Protein AF-A0A959IX48-F1 (afdb_monomer_lite)

Sequence (106 aa):
MAMDLEQIRNHYSKMDDSKLERIAKFEIASLQLEVKPIVIAEIQKRGLDENLLTGIEAQTKELSEEEVYELRDKVKGLDCPKCGKSNMGLVGGIIRKVRSYLIITQ

Secondary structure (DSSP, 8-state):
----HHHHHHHHHTS-HHHHHHIIIIIGGGS-TTTHHHHHHHHHHTT--THHHHHHHHHHSPPPHHHHHHHHHHHHTSPPTTT-----------------------

Structure (mmCIF, N/CA/C/O backbone):
data_AF-A0A959IX48-F1
#
_entry.id   AF-A0A959IX48-F1
#
loop_
_atom_site.group_PDB
_atom_site.id
_atom_site.type_symbol
_atom_site.label_atom_id
_atom_site.label_alt_id
_atom_site.label_comp_id
_atom_site.label_asym_id
_atom_site.label_entity_id
_atom_site.label_seq_id
_atom_site.pdbx_PDB_ins_code
_atom_site.Cartn_x
_atom_site.Cartn_y
_atom_site.Cartn_z
_atom_site.occupancy
_atom_site.B_iso_or_equiv
_atom_site.auth_seq_id
_atom_site.auth_comp_id
_atom_site.auth_asym_id
_atom_site.auth_atom_id
_atom_site.pdbx_PDB_model_num
ATOM 1 N N . MET A 1 1 ? 26.892 -5.245 0.585 1.00 41.88 1 MET A N 1
ATOM 2 C CA . MET A 1 1 ? 26.717 -5.807 -0.770 1.00 41.88 1 MET A CA 1
ATOM 3 C C . MET A 1 1 ? 25.953 -4.773 -1.573 1.00 41.88 1 MET A C 1
ATOM 5 O O . MET A 1 1 ? 24.768 -4.608 -1.325 1.00 41.88 1 MET A O 1
ATOM 9 N N . ALA A 1 2 ? 26.637 -4.002 -2.420 1.00 50.88 2 ALA A N 1
ATOM 10 C CA . ALA A 1 2 ? 25.971 -3.082 -3.335 1.00 50.88 2 ALA A CA 1
ATOM 11 C C . ALA A 1 2 ? 25.279 -3.943 -4.395 1.00 50.88 2 ALA A C 1
ATOM 13 O O . ALA A 1 2 ? 25.955 -4.579 -5.202 1.00 50.88 2 ALA A O 1
ATOM 14 N N . MET A 1 3 ? 23.954 -4.077 -4.312 1.00 57.75 3 MET A N 1
ATOM 15 C CA . MET A 1 3 ? 23.210 -4.641 -5.431 1.00 57.75 3 MET A CA 1
ATOM 16 C C . MET A 1 3 ? 23.390 -3.692 -6.608 1.00 57.75 3 MET A C 1
ATOM 18 O O . MET A 1 3 ? 23.157 -2.492 -6.494 1.00 57.75 3 MET A O 1
ATOM 22 N N . ASP A 1 4 ? 23.849 -4.250 -7.715 1.00 75.75 4 ASP A N 1
ATOM 23 C CA . ASP A 1 4 ? 24.078 -3.535 -8.953 1.00 75.75 4 ASP A CA 1
ATOM 24 C C . ASP A 1 4 ? 22.736 -2.987 -9.474 1.00 75.75 4 ASP A C 1
ATOM 26 O O . ASP A 1 4 ? 21.844 -3.742 -9.874 1.00 75.75 4 ASP A O 1
ATOM 30 N N . LEU A 1 5 ? 22.551 -1.665 -9.388 1.00 72.94 5 LEU A N 1
ATOM 31 C CA . LEU A 1 5 ? 21.313 -0.987 -9.793 1.00 72.94 5 LEU A CA 1
ATOM 32 C C . LEU A 1 5 ? 20.971 -1.264 -11.268 1.00 72.94 5 LEU A C 1
ATOM 34 O O . LEU A 1 5 ? 19.797 -1.226 -11.646 1.00 72.94 5 LEU A O 1
ATOM 38 N N . GLU A 1 6 ? 21.965 -1.598 -12.097 1.00 74.12 6 GLU A N 1
ATOM 39 C CA . GLU A 1 6 ? 21.755 -1.955 -13.500 1.00 74.12 6 GLU A CA 1
ATOM 40 C C . GLU A 1 6 ? 21.084 -3.324 -13.641 1.00 74.12 6 GLU A C 1
ATOM 42 O O . GLU A 1 6 ? 20.150 -3.468 -14.437 1.00 74.12 6 GLU A O 1
ATOM 47 N N . GLN A 1 7 ? 21.466 -4.315 -12.827 1.00 77.00 7 GLN A N 1
ATOM 48 C CA . GLN A 1 7 ? 20.758 -5.601 -12.781 1.00 77.00 7 GLN A CA 1
ATOM 49 C C . GLN A 1 7 ? 19.301 -5.438 -12.344 1.00 77.00 7 GLN A C 1
ATOM 51 O O . GLN A 1 7 ? 18.405 -6.037 -12.944 1.00 77.00 7 GLN A O 1
ATOM 56 N N . ILE A 1 8 ? 19.054 -4.589 -11.344 1.00 79.19 8 ILE A N 1
ATOM 57 C CA . ILE A 1 8 ? 17.703 -4.282 -10.864 1.00 79.19 8 ILE A CA 1
ATOM 58 C C . ILE A 1 8 ? 16.873 -3.653 -11.989 1.00 79.19 8 ILE A C 1
ATOM 60 O O . ILE A 1 8 ? 15.760 -4.099 -12.274 1.00 79.19 8 ILE A O 1
ATOM 64 N N . ARG A 1 9 ? 17.433 -2.667 -12.694 1.00 78.88 9 ARG A N 1
ATOM 65 C CA . ARG A 1 9 ? 16.781 -2.024 -13.840 1.00 78.88 9 ARG A CA 1
ATOM 66 C C . ARG A 1 9 ? 16.474 -3.012 -14.964 1.00 78.88 9 ARG A C 1
ATOM 68 O O . ARG A 1 9 ? 15.383 -2.977 -15.524 1.00 78.88 9 ARG A O 1
ATOM 75 N N . ASN A 1 10 ? 17.403 -3.911 -15.282 1.00 80.31 10 ASN A N 1
ATOM 76 C CA . ASN A 1 10 ? 17.209 -4.922 -16.323 1.00 80.31 10 ASN A CA 1
ATOM 77 C C . ASN A 1 10 ? 16.115 -5.933 -15.936 1.00 80.31 10 ASN A C 1
ATOM 79 O O . ASN A 1 10 ? 15.308 -6.334 -16.774 1.00 80.31 10 ASN A O 1
ATOM 83 N N . HIS A 1 11 ? 16.042 -6.297 -14.655 1.00 83.69 11 HIS A N 1
ATOM 84 C CA . HIS A 1 11 ? 14.990 -7.162 -14.133 1.00 83.69 11 HIS A CA 1
ATOM 85 C C . HIS A 1 11 ? 13.599 -6.524 -14.273 1.00 83.69 11 HIS A C 1
ATOM 87 O O . HIS A 1 11 ? 12.693 -7.163 -14.807 1.00 83.69 11 HIS A O 1
ATOM 93 N N . TYR A 1 12 ? 13.432 -5.258 -13.873 1.00 78.81 12 TYR A N 1
ATOM 94 C CA . TYR A 1 12 ? 12.156 -4.546 -14.031 1.00 78.81 12 TYR A CA 1
ATOM 95 C C . TYR A 1 12 ? 11.812 -4.253 -15.498 1.00 78.81 12 TYR A C 1
ATOM 97 O O . TYR A 1 12 ? 10.656 -4.375 -15.888 1.00 78.81 12 TYR A O 1
ATOM 105 N N . SER A 1 13 ? 12.807 -3.973 -16.343 1.00 77.88 13 SER A N 1
ATOM 106 C CA . SER A 1 13 ? 12.613 -3.774 -17.787 1.00 77.88 13 SER A CA 1
ATOM 107 C C . SER A 1 13 ? 12.051 -5.022 -18.484 1.00 77.88 13 SER A C 1
ATOM 109 O O . SER A 1 13 ? 11.211 -4.927 -19.374 1.00 77.88 13 SER A O 1
ATOM 111 N N . LYS A 1 14 ? 12.445 -6.219 -18.040 1.00 83.56 14 LYS A N 1
ATOM 112 C CA . LYS A 1 14 ? 11.930 -7.496 -18.567 1.00 83.56 14 LYS A CA 1
ATOM 113 C C . LYS A 1 14 ? 10.627 -7.956 -17.910 1.00 83.56 14 LYS A C 1
ATOM 115 O O . LYS A 1 14 ? 10.106 -9.012 -18.265 1.00 83.56 14 LYS A O 1
ATOM 120 N N . MET A 1 15 ? 10.134 -7.218 -16.920 1.00 84.81 15 MET A N 1
ATOM 121 C CA . MET A 1 15 ? 8.926 -7.566 -16.190 1.00 84.81 15 MET A CA 1
ATOM 122 C C . MET A 1 15 ? 7.678 -7.143 -16.968 1.00 84.81 15 MET A C 1
ATOM 124 O O . MET A 1 15 ? 7.672 -6.113 -17.637 1.00 84.81 15 MET A O 1
ATOM 128 N N . ASP A 1 16 ? 6.631 -7.956 -16.867 1.00 86.06 16 ASP A N 1
ATOM 129 C CA . ASP A 1 16 ? 5.332 -7.709 -17.490 1.00 86.06 16 ASP A CA 1
ATOM 130 C C . ASP A 1 16 ? 4.593 -6.542 -16.818 1.00 86.06 16 ASP A C 1
ATOM 132 O O . ASP A 1 16 ? 4.749 -6.319 -15.610 1.00 86.06 16 ASP A O 1
ATOM 136 N N . ASP A 1 17 ? 3.760 -5.833 -17.573 1.00 83.38 17 ASP A N 1
ATOM 137 C CA . ASP A 1 17 ? 3.090 -4.613 -17.117 1.00 83.38 17 ASP A CA 1
ATOM 138 C C . ASP A 1 17 ? 2.201 -4.874 -15.896 1.00 83.38 17 ASP A C 1
ATOM 140 O O . ASP A 1 17 ? 2.308 -4.175 -14.889 1.00 83.38 17 ASP A O 1
ATOM 144 N N . SER A 1 18 ? 1.437 -5.974 -15.896 1.00 82.31 18 SER A N 1
ATOM 145 C CA . SER A 1 18 ? 0.582 -6.343 -14.756 1.00 82.31 18 SER A CA 1
ATOM 146 C C . SER A 1 18 ? 1.371 -6.635 -13.475 1.00 82.31 18 SER A C 1
ATOM 148 O O . SER A 1 18 ? 0.872 -6.443 -12.362 1.00 82.31 18 SER A O 1
ATOM 150 N N . LYS A 1 19 ? 2.615 -7.118 -13.598 1.00 83.75 19 LYS A N 1
ATOM 151 C CA . LYS A 1 19 ? 3.495 -7.319 -12.437 1.00 83.75 19 LYS A CA 1
ATOM 152 C C . LYS A 1 19 ? 4.050 -5.987 -11.945 1.00 83.75 19 LYS A C 1
ATOM 154 O O . LYS A 1 19 ? 4.097 -5.780 -10.736 1.00 83.75 19 LYS A O 1
ATOM 159 N N . LEU A 1 20 ? 4.414 -5.088 -12.856 1.00 84.38 20 LEU A N 1
ATOM 160 C CA . LEU A 1 20 ? 4.883 -3.747 -12.517 1.00 84.38 20 LEU A CA 1
ATOM 161 C C . LEU A 1 20 ? 3.796 -2.954 -11.770 1.00 84.38 20 LEU A C 1
ATOM 163 O O . LEU A 1 20 ? 4.062 -2.377 -10.717 1.00 84.38 20 LEU A O 1
ATOM 167 N N . GLU A 1 21 ? 2.551 -3.021 -12.248 1.00 82.69 21 GLU A N 1
ATOM 168 C CA . GLU A 1 21 ? 1.388 -2.428 -11.583 1.00 82.69 21 GLU A CA 1
ATOM 169 C C . GLU A 1 21 ? 1.163 -2.995 -10.180 1.00 82.69 21 GLU A C 1
ATOM 171 O O . GLU A 1 21 ? 0.865 -2.262 -9.237 1.00 82.69 21 GLU A O 1
ATOM 176 N N . ARG A 1 22 ? 1.304 -4.315 -10.018 1.00 84.19 22 ARG A N 1
ATOM 177 C CA . ARG A 1 22 ? 1.155 -4.962 -8.712 1.00 84.19 22 ARG A CA 1
ATOM 178 C C . ARG A 1 22 ? 2.210 -4.463 -7.725 1.00 84.19 22 ARG A C 1
ATOM 180 O O . ARG A 1 22 ? 1.876 -4.173 -6.577 1.00 84.19 22 ARG A O 1
ATOM 187 N N . ILE A 1 23 ? 3.452 -4.324 -8.178 1.00 84.00 23 ILE A N 1
ATOM 188 C CA . ILE A 1 23 ? 4.549 -3.817 -7.351 1.00 84.00 23 ILE A CA 1
ATOM 189 C C . ILE A 1 23 ? 4.285 -2.362 -6.956 1.00 84.00 23 ILE A C 1
ATOM 191 O O . ILE A 1 23 ? 4.394 -2.026 -5.777 1.00 84.00 23 ILE A O 1
ATOM 195 N N . ALA A 1 24 ? 3.849 -1.528 -7.902 1.00 81.94 24 ALA A N 1
ATOM 196 C CA . ALA A 1 24 ? 3.454 -0.144 -7.645 1.00 81.94 24 ALA A CA 1
ATOM 197 C C . ALA A 1 24 ? 2.326 -0.026 -6.604 1.00 81.94 24 ALA A C 1
ATOM 199 O O . ALA A 1 24 ? 2.382 0.824 -5.717 1.00 81.94 24 ALA A O 1
ATOM 200 N N . LYS A 1 25 ? 1.316 -0.903 -6.680 1.00 81.81 25 LYS A N 1
ATOM 201 C CA . LYS A 1 25 ? 0.135 -0.865 -5.801 1.00 81.81 25 LYS A CA 1
ATOM 202 C C . L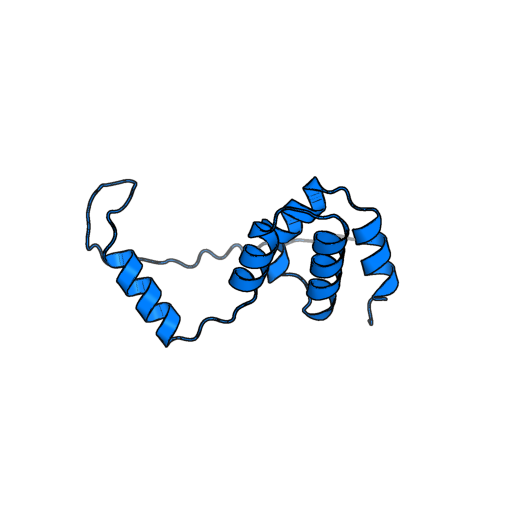YS A 1 25 ? 0.386 -1.392 -4.389 1.00 81.81 25 LYS A C 1
ATOM 204 O O . LYS A 1 25 ? -0.244 -0.892 -3.466 1.00 81.81 25 LYS A O 1
ATOM 209 N N . PHE A 1 26 ? 1.235 -2.408 -4.217 1.00 80.06 26 PHE A N 1
ATOM 210 C CA . PHE A 1 26 ? 1.298 -3.154 -2.949 1.00 80.06 26 PHE A CA 1
ATOM 211 C C . PHE A 1 26 ? 2.691 -3.278 -2.329 1.00 80.06 26 PHE A C 1
ATOM 213 O O . PHE A 1 26 ? 2.793 -3.502 -1.125 1.00 80.06 26 PHE A O 1
ATOM 220 N N . GLU A 1 27 ? 3.760 -3.190 -3.121 1.00 79.88 27 GLU A N 1
ATOM 221 C CA . GLU A 1 27 ? 5.109 -3.571 -2.672 1.00 79.88 27 GLU A CA 1
ATOM 222 C C . GLU A 1 27 ? 6.094 -2.392 -2.680 1.00 79.88 27 GLU A C 1
ATOM 224 O O . GLU A 1 27 ? 7.155 -2.472 -2.059 1.00 79.88 27 GLU A O 1
ATOM 229 N N . ILE A 1 28 ? 5.726 -1.262 -3.296 1.00 80.62 28 ILE A N 1
ATOM 230 C CA . ILE A 1 28 ? 6.584 -0.080 -3.450 1.00 80.62 28 ILE A CA 1
ATOM 231 C C . ILE A 1 28 ? 7.085 0.481 -2.111 1.00 80.62 28 ILE A C 1
ATOM 233 O O . ILE A 1 28 ? 8.234 0.907 -2.012 1.00 80.62 28 ILE A O 1
ATOM 237 N N . ALA A 1 29 ? 6.264 0.430 -1.057 1.00 76.38 29 ALA A N 1
ATOM 238 C CA . ALA A 1 29 ? 6.641 0.906 0.272 1.00 76.38 29 ALA A CA 1
ATOM 239 C C . ALA A 1 29 ? 7.797 0.091 0.880 1.00 76.38 29 ALA A C 1
ATOM 241 O O . ALA A 1 29 ? 8.624 0.647 1.599 1.00 76.38 29 ALA A O 1
ATOM 242 N N . SER A 1 30 ? 7.872 -1.204 0.551 1.00 79.31 30 SER A N 1
ATOM 243 C CA . SER A 1 30 ? 8.877 -2.146 1.062 1.00 79.31 30 SER A CA 1
ATOM 244 C C . SER A 1 30 ? 10.159 -2.190 0.223 1.00 79.31 30 SER A C 1
ATOM 246 O O . SER A 1 30 ? 11.150 -2.781 0.652 1.00 79.31 30 SER A O 1
ATOM 248 N N . LEU A 1 31 ? 10.164 -1.577 -0.966 1.00 81.94 31 LEU A N 1
ATOM 249 C CA . LEU A 1 31 ? 11.361 -1.457 -1.795 1.00 81.94 31 LEU A CA 1
ATOM 250 C C . LEU A 1 31 ? 12.365 -0.470 -1.187 1.00 81.94 31 LEU A C 1
ATOM 252 O O . LEU A 1 31 ? 11.996 0.529 -0.565 1.00 81.94 31 LEU A O 1
ATOM 256 N N . GLN A 1 32 ? 13.652 -0.718 -1.438 1.00 79.31 32 GLN A N 1
ATOM 257 C CA . GLN A 1 32 ? 14.717 0.228 -1.104 1.00 79.31 32 GLN A CA 1
ATOM 258 C C . GLN A 1 32 ? 14.484 1.572 -1.805 1.00 79.31 32 GLN A C 1
ATOM 260 O O . GLN A 1 32 ? 14.077 1.602 -2.968 1.00 79.31 32 GLN A O 1
ATOM 265 N N . LEU A 1 33 ? 14.793 2.679 -1.119 1.00 77.56 33 LEU A N 1
ATOM 266 C CA . LEU A 1 33 ? 14.636 4.049 -1.633 1.00 77.56 33 LEU A CA 1
ATOM 267 C C . LEU A 1 33 ? 15.288 4.249 -3.010 1.00 77.56 33 LEU A C 1
ATOM 269 O O . LEU A 1 33 ? 14.713 4.920 -3.856 1.00 77.56 33 LEU A O 1
ATOM 273 N N . GLU A 1 34 ? 16.431 3.606 -3.259 1.00 78.50 34 GLU A N 1
ATOM 274 C CA . GLU A 1 34 ? 17.171 3.673 -4.529 1.00 78.50 34 GLU A CA 1
ATOM 275 C C . GLU A 1 34 ? 16.467 2.942 -5.687 1.00 78.50 34 GLU A C 1
ATOM 277 O O . GLU A 1 34 ? 16.666 3.271 -6.853 1.00 78.50 34 GLU A O 1
ATOM 282 N N . VAL A 1 35 ? 15.607 1.966 -5.380 1.00 81.44 35 VAL A N 1
ATOM 283 C CA . VAL A 1 35 ? 14.893 1.144 -6.371 1.00 81.44 35 VAL A CA 1
ATOM 284 C C . VAL A 1 35 ? 13.552 1.765 -6.763 1.00 81.44 35 VAL A C 1
ATOM 286 O O . VAL A 1 35 ? 13.118 1.623 -7.906 1.00 81.44 35 VAL A O 1
ATOM 289 N N . LYS A 1 36 ? 12.910 2.507 -5.852 1.00 83.06 36 LYS A N 1
ATOM 290 C CA . LYS A 1 36 ? 11.656 3.237 -6.114 1.00 83.06 36 LYS A CA 1
ATOM 291 C C . LYS A 1 36 ? 11.704 4.112 -7.381 1.00 83.06 36 LYS A C 1
ATOM 293 O O . LYS A 1 36 ? 10.810 3.951 -8.212 1.00 83.06 36 LYS A O 1
ATOM 298 N N . PRO A 1 37 ? 12.722 4.971 -7.609 1.00 83.12 37 PRO A N 1
ATOM 299 C CA . PRO A 1 37 ? 12.782 5.796 -8.817 1.00 83.12 37 PRO A CA 1
ATOM 300 C C . PRO A 1 37 ? 12.948 4.971 -10.100 1.00 83.12 37 PRO A C 1
ATOM 302 O O . PRO A 1 37 ? 12.456 5.384 -11.145 1.00 83.12 37 PRO A O 1
ATOM 305 N N . ILE A 1 38 ? 13.580 3.793 -10.034 1.00 85.31 38 ILE A N 1
ATOM 306 C CA . ILE A 1 38 ? 13.721 2.890 -11.189 1.00 85.31 38 ILE A CA 1
ATOM 307 C C . ILE A 1 38 ? 12.347 2.367 -11.615 1.00 85.31 38 ILE A C 1
ATOM 309 O O . ILE A 1 38 ? 12.027 2.358 -12.802 1.00 85.31 38 ILE A O 1
ATOM 313 N N . VAL A 1 39 ? 11.522 1.967 -10.645 1.00 83.69 39 VAL A N 1
ATOM 314 C CA . VAL A 1 39 ? 10.161 1.479 -10.900 1.00 83.69 39 VAL A CA 1
ATOM 315 C C . VAL A 1 39 ? 9.267 2.608 -11.417 1.00 83.69 39 VAL A C 1
ATOM 317 O O . VAL A 1 39 ? 8.569 2.413 -12.407 1.00 83.69 39 VAL A O 1
ATOM 320 N N . ILE A 1 40 ? 9.336 3.803 -10.817 1.00 84.00 40 ILE A N 1
ATOM 321 C CA . ILE A 1 40 ? 8.585 4.986 -11.276 1.00 84.00 40 ILE A CA 1
ATOM 322 C C . ILE A 1 40 ? 8.945 5.333 -12.727 1.00 84.00 40 ILE A C 1
ATOM 324 O O . ILE A 1 40 ? 8.052 5.532 -13.550 1.00 84.00 40 ILE A O 1
ATOM 328 N N . ALA A 1 41 ? 10.239 5.349 -13.060 1.00 85.06 41 ALA A N 1
ATOM 329 C CA . ALA A 1 41 ? 10.703 5.642 -14.412 1.00 85.06 41 ALA A CA 1
ATOM 330 C C . ALA A 1 41 ? 10.210 4.606 -15.435 1.00 85.06 41 ALA A C 1
ATOM 332 O O . ALA A 1 41 ? 9.840 4.978 -16.546 1.00 85.06 41 ALA A O 1
ATOM 333 N N . GLU A 1 42 ? 10.166 3.318 -15.077 1.00 83.44 42 GLU A N 1
ATOM 334 C CA . GLU A 1 42 ? 9.620 2.276 -15.957 1.00 83.44 42 GLU A CA 1
A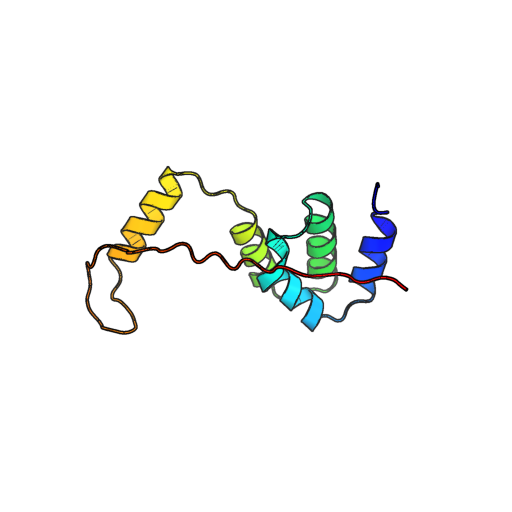TOM 335 C C . GLU A 1 42 ? 8.096 2.396 -16.130 1.00 83.44 42 GLU A C 1
ATOM 337 O O . GLU A 1 42 ? 7.609 2.237 -17.247 1.00 83.44 42 GLU A O 1
ATOM 342 N N . ILE A 1 43 ? 7.349 2.754 -15.078 1.00 83.94 43 ILE A N 1
ATOM 343 C CA . ILE A 1 43 ? 5.895 2.996 -15.149 1.00 83.94 43 ILE A CA 1
ATOM 344 C C . ILE A 1 43 ? 5.582 4.171 -16.078 1.00 83.94 43 ILE A C 1
ATOM 346 O O . ILE A 1 43 ? 4.742 4.050 -16.971 1.00 83.94 43 ILE A O 1
ATOM 350 N N . GLN A 1 44 ? 6.307 5.282 -15.918 1.00 83.69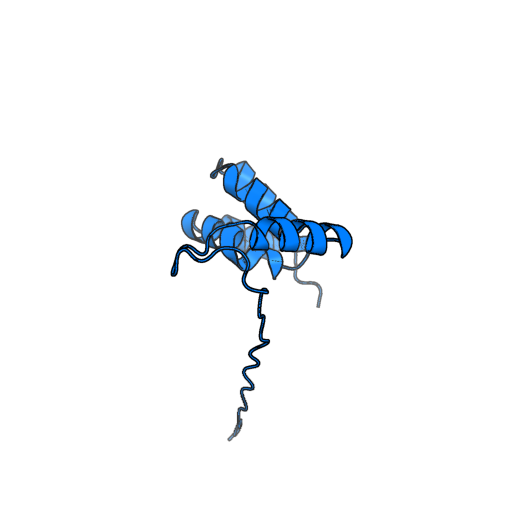 44 GLN A N 1
ATOM 351 C CA . GLN A 1 44 ? 6.165 6.466 -16.768 1.00 83.69 44 GLN A CA 1
ATOM 352 C C . GLN A 1 44 ? 6.559 6.178 -18.218 1.00 83.69 44 GLN A C 1
ATOM 354 O O . GLN A 1 44 ? 5.850 6.566 -19.143 1.00 83.69 44 GLN A O 1
ATOM 359 N N . LYS A 1 45 ? 7.664 5.454 -18.433 1.00 85.00 45 LYS A N 1
ATOM 360 C CA . LYS A 1 45 ? 8.154 5.102 -19.772 1.00 85.00 45 LYS A CA 1
ATOM 361 C C . LYS A 1 45 ? 7.156 4.252 -20.559 1.00 85.00 45 LYS A C 1
ATOM 363 O O . LYS A 1 45 ? 7.106 4.361 -21.781 1.00 85.00 45 LYS A O 1
ATOM 368 N N . ARG A 1 46 ? 6.387 3.403 -19.875 1.00 81.56 46 ARG A N 1
ATOM 369 C CA . ARG A 1 46 ? 5.373 2.536 -20.492 1.00 81.56 46 ARG A CA 1
ATOM 370 C C . ARG A 1 46 ? 3.987 3.173 -20.577 1.00 81.56 46 ARG A C 1
ATOM 372 O O . ARG A 1 46 ? 3.096 2.562 -21.153 1.00 81.56 46 ARG A O 1
ATOM 379 N N . GLY A 1 47 ? 3.808 4.381 -20.039 1.00 80.75 47 GLY A N 1
ATOM 380 C CA . GLY A 1 47 ? 2.515 5.068 -20.033 1.00 80.75 47 GLY A CA 1
ATOM 381 C C . GLY A 1 47 ? 1.444 4.313 -19.243 1.00 80.75 47 GLY A C 1
ATOM 382 O O . GLY A 1 47 ? 0.285 4.294 -19.649 1.00 80.75 47 GLY A O 1
ATOM 383 N N . LEU A 1 48 ? 1.841 3.642 -18.157 1.00 79.56 48 LEU A N 1
ATOM 384 C CA . LEU A 1 48 ? 0.906 2.958 -17.265 1.00 79.56 48 LEU A CA 1
ATOM 385 C C . LEU A 1 48 ? 0.064 3.973 -16.476 1.00 79.56 48 LEU A C 1
ATOM 387 O O . LEU A 1 48 ? 0.396 5.153 -16.400 1.00 79.56 48 LEU A O 1
ATOM 391 N N . ASP A 1 49 ? -1.033 3.487 -15.896 1.00 79.69 49 ASP A N 1
ATOM 392 C CA . ASP A 1 49 ? -2.070 4.298 -15.256 1.00 79.69 49 ASP A CA 1
ATOM 393 C C . ASP A 1 49 ? -1.518 5.348 -14.270 1.00 79.69 49 ASP A C 1
ATOM 395 O O . ASP A 1 49 ? -0.753 5.035 -13.355 1.00 79.69 49 ASP A O 1
ATOM 399 N N . GLU A 1 50 ? -1.936 6.604 -14.438 1.00 76.50 50 GLU A N 1
ATOM 400 C CA . GLU A 1 50 ? -1.430 7.738 -13.654 1.00 76.50 50 GLU A CA 1
ATOM 401 C C . GLU A 1 50 ? -1.776 7.626 -12.161 1.00 76.50 50 GLU A C 1
ATOM 403 O O . GLU A 1 50 ? -1.022 8.118 -11.316 1.00 76.50 50 GLU A O 1
ATOM 408 N N . ASN A 1 51 ? -2.845 6.903 -11.797 1.00 79.69 51 ASN A N 1
ATOM 409 C CA . ASN A 1 51 ? -3.191 6.693 -10.389 1.00 79.69 51 ASN A CA 1
ATOM 410 C C . ASN A 1 51 ? -2.150 5.827 -9.665 1.00 79.69 51 ASN A C 1
ATOM 412 O O . ASN A 1 51 ? -2.072 5.859 -8.434 1.00 79.69 51 ASN A O 1
ATOM 416 N N . LEU A 1 52 ? -1.322 5.070 -10.396 1.00 79.88 52 LEU A N 1
ATOM 417 C CA . LEU A 1 52 ? -0.195 4.337 -9.817 1.00 79.88 52 LEU A CA 1
ATOM 418 C C . LEU A 1 52 ? 0.834 5.293 -9.224 1.00 79.88 52 LEU A C 1
ATOM 420 O O . LEU A 1 52 ? 1.361 5.015 -8.152 1.00 79.88 52 LEU A O 1
ATOM 424 N N . LEU A 1 53 ? 1.101 6.420 -9.888 1.00 81.06 53 LEU A N 1
ATOM 425 C CA . LEU A 1 53 ? 2.066 7.413 -9.416 1.00 81.06 53 LEU A CA 1
ATOM 426 C C . LEU A 1 53 ? 1.576 8.054 -8.120 1.00 81.06 53 LEU A C 1
ATOM 428 O O . LEU A 1 53 ? 2.301 8.054 -7.127 1.00 81.06 53 LEU A O 1
ATOM 432 N N . THR A 1 54 ? 0.305 8.460 -8.082 1.00 80.56 54 THR A N 1
ATOM 433 C CA . THR A 1 54 ? -0.325 8.985 -6.863 1.00 80.56 54 THR A CA 1
ATOM 434 C C . THR A 1 54 ? -0.321 7.952 -5.735 1.00 80.56 54 THR A C 1
ATOM 436 O O . THR A 1 54 ? -0.045 8.283 -4.582 1.00 80.56 54 THR A O 1
ATOM 439 N N . GLY A 1 55 ? -0.580 6.679 -6.053 1.00 79.44 55 GLY A N 1
ATOM 440 C CA . GLY A 1 55 ? -0.507 5.581 -5.091 1.00 79.44 55 GLY A CA 1
ATOM 441 C C . GLY A 1 55 ? 0.907 5.342 -4.558 1.00 79.44 55 GLY A C 1
ATOM 442 O O . GLY A 1 55 ? 1.074 5.033 -3.378 1.00 79.44 55 GLY A O 1
ATOM 443 N N . ILE A 1 56 ? 1.934 5.504 -5.394 1.00 80.75 56 ILE A N 1
ATOM 444 C CA . ILE A 1 56 ? 3.340 5.411 -4.989 1.00 80.75 56 ILE A CA 1
ATOM 445 C C . ILE A 1 56 ? 3.708 6.576 -4.071 1.00 80.75 56 ILE A C 1
ATOM 447 O O . ILE A 1 56 ? 4.293 6.349 -3.012 1.00 80.75 56 ILE A O 1
ATOM 451 N N . GLU A 1 57 ? 3.341 7.805 -4.428 1.00 80.50 57 GLU A N 1
ATOM 452 C CA . GLU A 1 57 ? 3.591 8.987 -3.599 1.00 80.50 57 GLU A CA 1
ATOM 453 C C . GLU A 1 57 ? 2.907 8.866 -2.235 1.00 80.50 57 GLU A C 1
ATOM 455 O O . GLU A 1 57 ? 3.561 9.026 -1.206 1.00 80.50 57 GLU A O 1
ATOM 460 N N . ALA A 1 58 ? 1.630 8.476 -2.204 1.00 78.19 58 ALA A N 1
ATOM 461 C CA . ALA A 1 58 ? 0.878 8.285 -0.965 1.00 78.19 58 ALA A CA 1
ATOM 462 C C . ALA A 1 58 ? 1.480 7.197 -0.058 1.00 78.19 58 ALA A C 1
ATOM 464 O O . ALA A 1 58 ? 1.482 7.348 1.160 1.00 78.19 58 ALA A O 1
ATOM 465 N N . GLN A 1 59 ? 2.015 6.117 -0.635 1.00 75.56 59 GLN A N 1
ATOM 466 C CA . GLN A 1 59 ? 2.670 5.038 0.117 1.00 75.56 59 GLN A CA 1
ATOM 467 C C . GLN A 1 59 ? 4.088 5.381 0.581 1.00 75.56 59 GLN A C 1
ATOM 469 O O . GLN A 1 59 ? 4.605 4.746 1.500 1.00 75.56 59 GLN A O 1
ATOM 474 N N . THR A 1 60 ? 4.744 6.333 -0.083 1.00 73.19 60 THR A N 1
ATOM 475 C CA . THR A 1 60 ? 6.128 6.721 0.218 1.00 73.19 60 THR A CA 1
ATOM 476 C C . THR A 1 60 ? 6.196 7.954 1.115 1.00 73.19 60 THR A C 1
ATOM 478 O O . THR A 1 60 ? 7.230 8.191 1.735 1.00 73.19 60 THR A O 1
ATOM 481 N N . LYS A 1 61 ? 5.104 8.719 1.211 1.00 77.62 61 LYS A N 1
ATOM 482 C CA . LYS A 1 61 ? 4.980 9.860 2.115 1.00 77.62 61 LYS A CA 1
ATOM 483 C C . LYS A 1 61 ? 5.030 9.382 3.568 1.00 77.62 61 LYS A C 1
ATOM 485 O O . LYS A 1 61 ? 4.166 8.632 4.017 1.00 77.62 61 LYS A O 1
ATOM 490 N N . GLU A 1 62 ? 6.022 9.856 4.315 1.00 71.12 62 GLU A N 1
ATOM 491 C CA . GLU A 1 62 ? 6.013 9.745 5.772 1.00 71.12 62 GLU A CA 1
ATOM 492 C C . GLU A 1 62 ? 4.957 10.707 6.328 1.00 71.12 62 GLU A C 1
ATOM 494 O O . GLU A 1 62 ? 4.989 11.911 6.070 1.00 71.12 62 GLU A O 1
ATOM 499 N N . LEU A 1 63 ? 3.973 10.161 7.042 1.00 74.69 63 LEU A N 1
ATOM 500 C CA . LEU A 1 63 ? 2.922 10.947 7.679 1.00 74.69 63 LEU A CA 1
ATOM 501 C C . LEU A 1 63 ? 3.419 11.449 9.036 1.00 74.69 63 LEU A C 1
ATOM 503 O O . LEU A 1 63 ? 3.799 10.649 9.892 1.00 74.69 63 LEU A O 1
ATOM 507 N N . SER A 1 64 ? 3.365 12.763 9.244 1.00 79.25 64 SER A N 1
ATOM 508 C 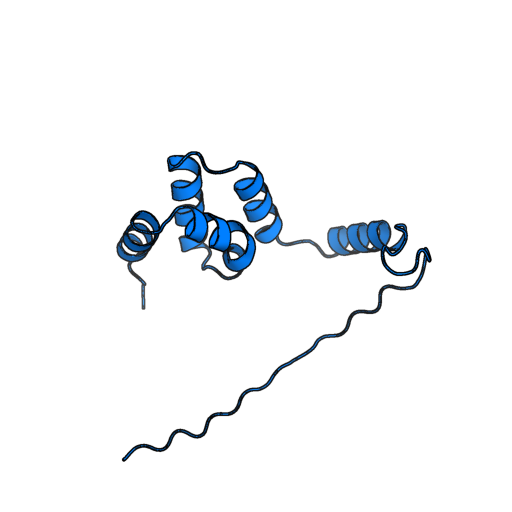CA . SER A 1 64 ? 3.576 13.370 10.561 1.00 79.25 64 SER A CA 1
ATOM 509 C C . SER A 1 64 ? 2.477 12.952 11.539 1.00 79.25 64 SER A C 1
ATOM 511 O O . SER A 1 64 ? 1.353 12.643 11.136 1.00 79.25 64 SER A O 1
ATOM 513 N N . GLU A 1 65 ? 2.770 12.997 12.841 1.00 77.00 65 GLU A N 1
ATOM 514 C CA . GLU A 1 65 ? 1.798 12.651 13.888 1.00 77.00 65 GLU A CA 1
ATOM 515 C C . GLU A 1 65 ? 0.500 13.464 13.759 1.00 77.00 65 GLU A C 1
ATOM 517 O O . GLU A 1 65 ? -0.591 12.910 13.884 1.00 77.00 65 GLU A O 1
ATOM 522 N N . GLU A 1 66 ? 0.611 14.752 13.433 1.00 80.31 66 GLU A N 1
ATOM 523 C CA . GLU A 1 66 ? -0.509 15.680 13.235 1.00 80.31 66 GLU A CA 1
ATOM 524 C C . GLU A 1 66 ? -1.443 15.228 12.102 1.00 80.31 66 GLU A C 1
ATOM 526 O O . GLU A 1 66 ? -2.646 15.076 12.317 1.00 80.31 66 GLU A O 1
ATOM 531 N N . GLU A 1 67 ? -0.885 14.890 10.934 1.00 79.00 67 GLU A N 1
ATOM 532 C CA . GLU A 1 67 ? -1.649 14.381 9.785 1.00 79.00 67 GLU A CA 1
ATOM 533 C C . GLU A 1 67 ? -2.356 13.061 10.130 1.00 79.00 67 GLU A C 1
ATOM 535 O O . GLU A 1 67 ? -3.491 12.819 9.714 1.00 79.00 67 GLU A O 1
ATOM 540 N N . VAL A 1 68 ? -1.720 12.203 10.935 1.00 80.25 68 VAL A N 1
ATOM 541 C CA . VAL A 1 68 ? -2.338 10.958 11.417 1.00 80.25 68 VAL A CA 1
ATOM 542 C C . VAL A 1 68 ? -3.527 11.249 12.335 1.00 80.25 68 VAL A C 1
ATOM 544 O O . VAL A 1 68 ? -4.545 10.553 12.250 1.00 80.25 68 VAL A O 1
ATOM 547 N N . TYR A 1 69 ? -3.438 12.256 13.208 1.00 81.94 69 TYR A N 1
ATOM 548 C CA . TYR A 1 69 ? -4.559 12.669 14.056 1.00 81.94 69 TYR A CA 1
ATOM 549 C C . TYR A 1 69 ? -5.710 13.257 13.238 1.00 81.94 69 TYR A C 1
ATOM 551 O O . TYR A 1 69 ? -6.861 12.890 13.480 1.00 81.94 69 TYR A O 1
ATOM 559 N N . GLU A 1 70 ? -5.421 14.087 12.238 1.00 84.00 70 GLU A N 1
ATOM 560 C CA . GLU A 1 70 ? -6.441 14.628 11.337 1.00 84.00 70 GLU A CA 1
ATOM 561 C C . GLU A 1 70 ? -7.136 13.530 10.525 1.00 84.00 70 GLU A C 1
ATOM 563 O O . GLU A 1 70 ? -8.364 13.500 10.423 1.00 84.00 70 GLU A O 1
ATOM 568 N N . LEU A 1 71 ? -6.369 12.581 9.978 1.00 81.25 71 LEU A N 1
ATOM 569 C CA . LEU A 1 71 ? -6.918 11.422 9.272 1.00 81.25 71 LEU A CA 1
ATOM 570 C C . LEU A 1 71 ? -7.769 10.555 10.204 1.00 81.25 71 LEU A C 1
ATOM 572 O O . LEU A 1 71 ? -8.850 10.110 9.820 1.00 81.25 71 LEU A O 1
ATOM 576 N N . ARG A 1 72 ? -7.320 10.343 11.445 1.00 78.31 72 ARG A N 1
ATOM 577 C CA . ARG A 1 72 ? -8.085 9.615 12.464 1.00 78.31 72 ARG A CA 1
ATOM 578 C C . ARG A 1 72 ? -9.428 10.289 12.732 1.00 78.31 72 ARG A C 1
ATOM 580 O O . ARG A 1 72 ? -10.430 9.585 12.834 1.00 78.31 72 ARG A O 1
ATOM 587 N N . ASP A 1 73 ? -9.446 11.609 12.882 1.00 80.75 73 ASP A N 1
ATOM 588 C CA . ASP A 1 73 ? -10.669 12.358 13.175 1.00 80.75 73 ASP A CA 1
ATOM 589 C C . ASP A 1 73 ? -11.659 12.297 12.005 1.00 80.75 73 ASP A C 1
ATOM 591 O O . ASP A 1 73 ? -12.815 11.910 12.186 1.00 80.75 73 ASP A O 1
ATOM 595 N N . LYS A 1 74 ? -11.160 12.501 10.777 1.00 81.50 74 LYS A N 1
ATOM 596 C CA . LYS A 1 74 ? -11.944 12.329 9.544 1.00 81.50 74 LYS A CA 1
ATOM 597 C C . LYS A 1 74 ? -12.563 10.936 9.452 1.00 81.50 74 LYS A C 1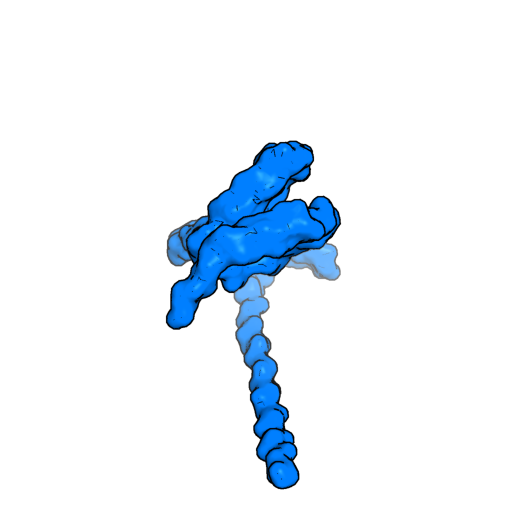
ATOM 599 O O . LYS A 1 74 ? -13.741 10.812 9.139 1.00 81.50 74 LYS A O 1
ATOM 604 N N . VAL A 1 75 ? -11.800 9.885 9.761 1.00 78.06 75 VAL A N 1
ATOM 605 C CA . VAL A 1 75 ? -12.290 8.498 9.706 1.00 78.06 75 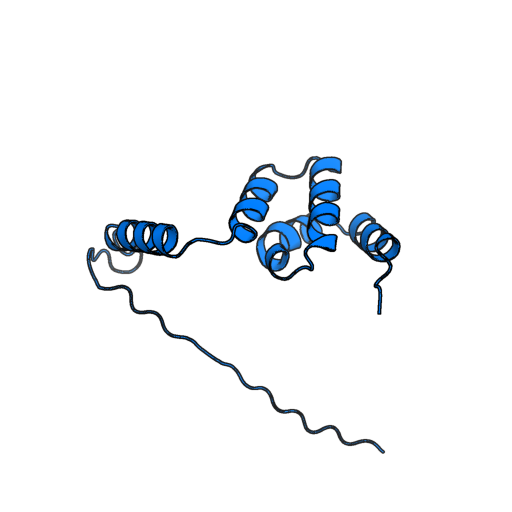VAL A CA 1
ATOM 606 C C . VAL A 1 75 ? -13.321 8.206 10.798 1.00 78.06 75 VAL A C 1
ATOM 608 O O . VAL A 1 75 ? -14.282 7.489 10.537 1.00 78.06 75 VAL A O 1
ATOM 611 N N . LYS A 1 76 ? -13.173 8.763 12.007 1.00 74.25 76 LYS A N 1
ATOM 612 C CA . LYS A 1 76 ? -14.176 8.606 13.078 1.00 74.25 76 LYS A CA 1
ATOM 613 C C . LYS A 1 76 ? -15.533 9.214 12.720 1.00 74.25 76 LYS A C 1
ATOM 615 O O . LYS A 1 76 ? -16.557 8.706 13.177 1.00 74.25 76 LYS A O 1
ATOM 620 N N . GLY A 1 77 ? -15.527 10.298 11.944 1.00 70.25 77 GLY A N 1
ATOM 621 C CA . GLY A 1 77 ? -16.736 10.973 11.479 1.00 70.25 77 GLY A CA 1
ATOM 622 C C . GLY A 1 77 ? -17.500 10.219 10.387 1.00 70.25 77 GLY A C 1
ATOM 623 O O . GLY A 1 77 ? -18.647 10.561 10.120 1.00 70.25 77 GLY A O 1
ATOM 624 N N . LEU A 1 78 ? -16.896 9.201 9.767 1.00 74.62 78 LEU A N 1
ATOM 625 C CA . LEU A 1 78 ? -17.527 8.412 8.710 1.00 74.62 78 LEU A CA 1
ATOM 626 C C . LEU A 1 78 ? -18.334 7.244 9.288 1.00 74.62 78 LEU A C 1
ATOM 628 O O . LEU A 1 78 ? -17.932 6.590 10.254 1.00 74.62 78 LEU A O 1
ATOM 632 N N . ASP A 1 79 ? -19.462 6.937 8.652 1.00 71.88 79 ASP A N 1
ATOM 633 C CA . ASP A 1 79 ? -20.241 5.748 8.975 1.00 71.88 79 ASP A CA 1
ATOM 634 C C . ASP A 1 79 ? -19.470 4.479 8.616 1.00 71.88 79 ASP A C 1
ATOM 636 O O . ASP A 1 79 ? -18.931 4.326 7.516 1.00 71.88 79 ASP A O 1
ATOM 640 N N . CYS A 1 80 ? -19.438 3.522 9.543 1.00 67.50 80 CYS A N 1
ATOM 641 C CA . CYS A 1 80 ? -18.796 2.247 9.273 1.00 67.50 80 CYS A CA 1
ATOM 642 C C . CYS A 1 80 ? -19.561 1.493 8.166 1.00 67.50 80 CYS A C 1
ATOM 644 O O . CYS A 1 80 ? -20.727 1.141 8.373 1.00 67.50 80 CYS A O 1
ATOM 646 N N . PRO A 1 81 ? -18.918 1.118 7.045 1.00 72.06 81 PRO A N 1
ATOM 647 C CA . PRO A 1 81 ? -19.593 0.463 5.921 1.00 72.06 81 PRO A CA 1
ATOM 648 C C . PRO A 1 81 ? -20.141 -0.933 6.257 1.00 72.06 81 PRO A C 1
ATOM 650 O O . PRO A 1 81 ? -20.941 -1.479 5.505 1.00 72.06 81 PRO A O 1
ATOM 653 N N . LYS A 1 82 ? -19.725 -1.534 7.382 1.00 69.56 82 LYS A N 1
ATOM 654 C CA . LYS A 1 82 ? -20.229 -2.838 7.842 1.00 69.56 82 LYS A CA 1
ATOM 655 C C . LYS A 1 82 ? -21.411 -2.757 8.800 1.00 69.56 82 LYS A C 1
ATOM 657 O O . LYS A 1 82 ? -22.157 -3.726 8.890 1.00 69.56 82 LYS A O 1
ATOM 662 N N . CYS A 1 83 ? -21.551 -1.678 9.569 1.00 72.75 83 CYS A N 1
ATOM 663 C CA . CYS A 1 83 ? -22.558 -1.621 10.634 1.00 72.75 83 CYS A CA 1
ATOM 664 C C . CYS A 1 83 ? -23.360 -0.317 10.698 1.00 72.75 83 CYS A C 1
ATOM 666 O O . CYS A 1 83 ? -24.262 -0.235 11.527 1.00 72.75 83 CYS A O 1
ATOM 668 N N . GLY A 1 84 ? -23.057 0.680 9.858 1.00 66.38 84 GLY A N 1
ATOM 669 C CA . GLY A 1 84 ? -23.798 1.943 9.759 1.00 66.38 84 GLY A CA 1
ATOM 670 C C . GLY A 1 84 ? -23.807 2.783 11.038 1.00 66.38 84 GLY A C 1
ATOM 671 O O . GLY A 1 84 ? -24.599 3.708 11.156 1.00 66.38 84 GLY A O 1
ATOM 672 N N . LYS A 1 85 ? -22.974 2.435 12.027 1.00 65.06 85 LYS A N 1
ATOM 673 C CA . LYS A 1 85 ? -22.827 3.197 13.265 1.00 65.06 85 LYS A CA 1
ATOM 674 C C . LYS A 1 85 ? -21.673 4.172 13.104 1.00 65.06 85 LYS A C 1
ATOM 676 O O . LYS A 1 85 ? -20.538 3.758 12.865 1.00 65.06 85 LYS A O 1
ATOM 681 N N . SER A 1 86 ? -21.985 5.444 13.271 1.00 59.81 86 SER A N 1
ATOM 682 C CA . SER A 1 86 ? -21.043 6.550 13.355 1.00 59.81 86 SER A CA 1
ATOM 683 C C . SER A 1 86 ? -20.501 6.660 14.790 1.00 59.81 86 SER A C 1
ATOM 685 O O . SER A 1 86 ? -21.185 6.314 15.756 1.00 59.81 86 SER A O 1
ATOM 687 N N . ASN A 1 87 ? -19.272 7.163 14.942 1.00 58.97 87 ASN A N 1
ATOM 688 C CA . ASN A 1 87 ? -18.721 7.624 16.225 1.00 58.97 87 ASN A CA 1
ATOM 689 C C . ASN A 1 87 ? -18.333 6.554 17.278 1.00 58.97 87 ASN A C 1
ATOM 691 O O . ASN A 1 87 ? -18.297 6.835 18.477 1.00 58.97 87 ASN A O 1
ATOM 695 N N . MET A 1 88 ? -17.989 5.326 16.869 1.00 62.81 88 MET A N 1
ATOM 696 C CA . MET A 1 88 ? -17.237 4.420 17.756 1.00 62.81 88 MET A CA 1
ATOM 697 C C . MET A 1 88 ? -15.746 4.770 17.735 1.00 62.81 88 MET A C 1
ATOM 699 O O . MET A 1 88 ? -15.174 5.059 16.685 1.00 62.81 88 MET A O 1
ATOM 703 N N . GLY A 1 89 ? -15.089 4.721 18.898 1.00 66.88 89 GLY A N 1
ATOM 704 C CA . GLY A 1 89 ? -13.637 4.871 18.976 1.00 66.88 89 GLY A CA 1
ATOM 705 C C . GLY A 1 89 ? -12.928 3.838 18.094 1.00 66.88 89 GLY A C 1
ATOM 706 O O . GLY A 1 89 ? -13.263 2.655 18.129 1.00 66.88 89 GLY A O 1
ATOM 707 N N . LEU A 1 90 ? -11.950 4.282 17.302 1.00 68.56 90 LEU A N 1
ATOM 708 C CA . LEU A 1 90 ? -11.137 3.391 16.475 1.00 68.56 90 LEU A CA 1
ATOM 709 C C . LEU A 1 90 ? -10.275 2.503 17.380 1.00 68.56 90 LEU A C 1
ATOM 711 O O . LEU A 1 90 ? -9.400 2.999 18.090 1.00 68.56 90 LEU A O 1
ATOM 715 N N . VAL A 1 91 ? -10.527 1.195 17.344 1.00 69.06 91 VAL A N 1
ATOM 716 C CA . VAL A 1 91 ? -9.736 0.186 18.057 1.00 69.06 91 VAL A CA 1
ATOM 717 C C . VAL A 1 91 ? -8.789 -0.472 17.059 1.00 69.06 91 VAL A C 1
ATOM 719 O O . VAL A 1 91 ? -9.226 -1.137 16.123 1.00 69.06 91 VAL A O 1
ATOM 722 N N . GLY A 1 92 ? -7.487 -0.270 17.250 1.00 72.31 92 GLY A N 1
ATOM 723 C CA . GLY A 1 92 ? -6.432 -0.935 16.487 1.00 72.31 92 GLY A CA 1
ATOM 724 C C . GLY A 1 92 ? -5.747 -2.012 17.326 1.00 72.31 92 GLY A C 1
ATOM 725 O O . GLY A 1 92 ? -5.576 -1.847 18.531 1.00 72.31 92 GLY A O 1
ATOM 726 N N . GLY A 1 93 ? -5.334 -3.109 16.691 1.00 77.44 93 GLY A N 1
ATOM 727 C CA . GLY A 1 93 ? -4.536 -4.162 17.318 1.00 77.44 93 GLY A CA 1
ATOM 728 C C . GLY A 1 93 ? -3.344 -4.532 16.439 1.00 77.44 93 GLY A C 1
ATOM 729 O O . GLY A 1 93 ? -3.468 -4.590 15.218 1.00 77.44 93 GLY A O 1
ATOM 730 N N . ILE A 1 94 ? -2.187 -4.786 17.054 1.00 75.81 94 ILE A N 1
ATOM 731 C CA . ILE A 1 94 ? -0.987 -5.250 16.347 1.00 75.81 94 ILE A CA 1
ATOM 732 C C . ILE A 1 94 ? -0.965 -6.778 16.402 1.00 75.81 94 ILE A C 1
ATOM 734 O O . ILE A 1 94 ? -0.819 -7.362 17.474 1.00 75.81 94 ILE A O 1
ATOM 738 N N . ILE A 1 95 ? -1.068 -7.433 15.244 1.00 79.50 95 ILE A N 1
ATOM 739 C CA . ILE A 1 95 ? -0.949 -8.891 15.132 1.00 79.50 95 ILE A CA 1
ATOM 740 C C . ILE A 1 95 ? 0.482 -9.223 14.705 1.00 79.50 95 ILE A C 1
ATOM 742 O O . ILE A 1 95 ? 0.907 -8.870 13.607 1.00 79.50 95 ILE A O 1
ATOM 746 N N . ARG A 1 96 ? 1.238 -9.916 15.563 1.00 76.75 96 ARG A N 1
ATOM 747 C CA . ARG A 1 96 ? 2.593 -10.401 15.248 1.00 76.75 96 ARG A CA 1
ATOM 748 C C . ARG A 1 96 ? 2.556 -11.903 14.987 1.00 76.75 96 ARG A C 1
ATOM 750 O O . ARG A 1 96 ? 1.997 -12.654 15.779 1.00 76.75 96 ARG A O 1
ATOM 757 N N . LYS A 1 97 ? 3.180 -12.349 13.894 1.00 84.69 97 LYS A N 1
ATOM 758 C CA . LYS A 1 97 ? 3.343 -13.772 13.564 1.00 84.69 97 LYS A CA 1
ATOM 759 C C . LYS A 1 97 ? 4.819 -14.148 13.665 1.00 84.69 97 LYS A C 1
ATOM 761 O O . LYS A 1 97 ? 5.614 -13.717 12.837 1.00 84.69 97 LYS A O 1
ATOM 766 N N . VAL A 1 98 ? 5.176 -14.953 14.664 1.00 87.94 98 VAL A N 1
ATOM 767 C CA . VAL A 1 98 ? 6.529 -15.514 14.817 1.00 87.94 98 VAL A CA 1
ATOM 768 C C . VAL A 1 98 ? 6.601 -16.833 14.047 1.00 87.94 98 VAL A C 1
ATOM 770 O O . VAL A 1 98 ? 5.686 -17.650 14.140 1.00 87.94 98 VAL A O 1
ATOM 773 N N . ARG A 1 99 ? 7.663 -17.039 13.264 1.00 86.31 99 ARG A N 1
ATOM 774 C CA . ARG A 1 99 ? 7.954 -18.318 12.600 1.00 86.31 99 ARG A CA 1
ATOM 775 C C . ARG A 1 99 ? 9.302 -18.831 13.098 1.00 86.31 99 ARG A C 1
ATOM 777 O O . ARG A 1 99 ? 10.283 -18.098 13.019 1.00 86.31 99 ARG A O 1
ATOM 784 N N . SER A 1 100 ? 9.340 -20.063 13.593 1.00 80.69 100 SER A N 1
ATOM 785 C CA . SER A 1 100 ? 10.567 -20.779 13.946 1.00 80.69 100 SER A CA 1
ATOM 786 C C . SER A 1 100 ? 10.828 -21.881 12.921 1.00 80.69 100 SER A C 1
ATOM 788 O O . SER A 1 100 ? 9.901 -22.545 12.458 1.00 80.69 100 SER A O 1
ATOM 790 N N . TYR A 1 101 ? 12.095 -22.062 12.560 1.00 90.69 101 TYR A N 1
ATOM 791 C CA . TYR A 1 101 ? 12.545 -23.121 11.662 1.00 90.69 101 TYR A CA 1
ATOM 792 C C . TYR A 1 101 ? 13.679 -23.880 12.340 1.00 90.69 101 TYR A C 1
ATOM 794 O O . TYR A 1 101 ? 14.535 -23.269 12.979 1.00 90.69 101 TYR A O 1
ATOM 802 N N . LEU A 1 102 ? 13.682 -25.201 12.190 1.00 85.19 102 LEU A N 1
ATOM 803 C CA . LEU A 1 102 ? 14.761 -26.067 12.644 1.00 85.19 102 LEU A CA 1
ATOM 804 C C . LEU A 1 102 ? 15.433 -26.625 11.389 1.00 85.19 102 LEU A C 1
ATOM 806 O O . LEU A 1 102 ? 14.808 -27.357 10.625 1.00 85.19 102 LEU A O 1
ATOM 810 N N . ILE A 1 103 ? 16.663 -26.186 11.130 1.00 86.06 103 ILE A N 1
ATOM 811 C CA . ILE A 1 103 ? 17.427 -26.571 9.942 1.00 86.06 103 ILE A CA 1
ATOM 812 C C . ILE A 1 103 ? 18.385 -27.681 10.362 1.00 86.06 103 ILE A C 1
ATOM 814 O O . ILE A 1 103 ? 19.262 -27.457 11.193 1.00 86.06 103 ILE A O 1
ATOM 818 N N . ILE A 1 104 ? 18.194 -28.873 9.801 1.00 86.00 104 ILE A N 1
ATOM 819 C CA . ILE A 1 104 ? 19.079 -30.024 9.995 1.00 86.00 104 ILE A CA 1
ATOM 820 C C . ILE A 1 104 ? 19.904 -30.181 8.719 1.00 86.00 104 ILE A C 1
ATOM 822 O O . ILE A 1 104 ? 19.342 -30.245 7.626 1.00 86.00 104 ILE A O 1
ATOM 826 N N . THR A 1 105 ? 21.224 -30.231 8.860 1.00 83.31 105 THR A N 1
ATOM 827 C CA . THR A 1 105 ? 22.178 -30.462 7.767 1.00 83.31 105 THR A CA 1
ATOM 828 C C . THR A 1 105 ? 22.779 -31.865 7.909 1.00 83.31 105 THR A C 1
ATOM 830 O O . THR A 1 105 ? 23.061 -32.272 9.037 1.00 83.31 105 THR A O 1
ATOM 833 N N . GLN A 1 106 ? 22.940 -32.596 6.798 1.00 70.25 106 GLN A N 1
ATOM 834 C CA . GLN A 1 106 ? 23.613 -33.907 6.741 1.00 70.25 106 GLN A CA 1
ATOM 835 C C . GLN A 1 106 ? 25.124 -33.765 6.578 1.00 70.25 106 GLN A C 1
ATOM 837 O O . GLN A 1 106 ? 25.542 -32.814 5.879 1.00 70.25 106 GLN A O 1
#

Foldseek 3Di:
DPDDLVVLLVVLLPDDPVVLLVCLQPVLLVDDPSSNVSSVVSCVVVVHDPVSVVNNCVSNDDDDPVNVVVVLVVVQQDQDPVPRDHRDHDDDDDDDDDDDDDDDDD

pLDDT: mean 77.85, std 7.63, range [41.88, 90.69]

Radius of gyration: 19.67 Å; chains: 1; bounding box: 50×50×40 Å